Protein AF-A0A960CFY0-F1 (afdb_monomer)

Secondary structure (DSSP, 8-state):
-HHHHHHHHHHHHHHHHHHHHHHHHSSHHHHT---HHHHHHHHTT-TTE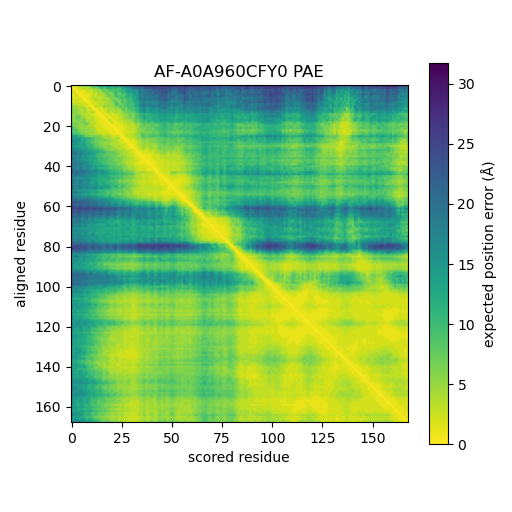ETTEE--SSPP------HHHHHHHHHHHHH-TTTSS-SSPPP-------SSPPSEEEEEEETTEEEEEETTEEEEES---SSBSSSSSSSSPBPSS--SS-GGGPPP-SEEE---SS--

Radius of gyration: 22.3 Å; Cα contacts (8 Å, |Δi|>4): 162; chains: 1; bounding box: 67×32×58 Å

Solvent-accessible surface area (backbone atoms only — not comparable to full-atom values): 10467 Å² total; per-residue (Å²): 110,69,70,59,52,51,51,51,52,52,51,51,50,50,52,53,52,51,53,50,50,53,52,35,54,44,63,21,73,71,56,72,53,77,53,74,70,58,47,42,74,74,33,72,86,38,95,44,43,55,98,92,43,79,54,67,95,63,80,76,84,75,80,84,70,53,76,64,56,51,49,49,50,56,48,40,76,70,68,45,69,71,81,80,44,74,97,59,84,68,88,78,66,72,70,91,80,64,97,63,60,47,69,70,45,79,40,80,52,51,93,68,16,32,47,35,22,44,85,63,37,32,39,36,28,37,83,72,86,65,70,40,42,40,50,18,88,73,50,68,55,61,66,88,61,79,66,51,65,58,77,93,70,55,72,88,64,77,42,76,48,72,89,70,89,70,68,96

Nearest PDB structures (foldseek):
  4qn9-assembly1_A  TM=8.025E-01  e=1.869E-05  Homo sapiens
  8pc4-assembly1_A  TM=5.320E-01  e=3.365E-05  Homo sapiens

Foldseek 3Di:
DVVVVVVVVVVVVVVVVVVVVCQQCVQLVVLVDDDLVVCCVVPVPPPQQPPSDGHDPDDPPDPPDDPVRVVVVVVCVVPVVPVPADPDADDADQDPDDLWFDQWDWDDQDDQWIFTGHNRATETEPDDQQQALHSGNNDHDGDRHHGSDDPVRDHDHPYYHYPDSGSD

Mean predicted alig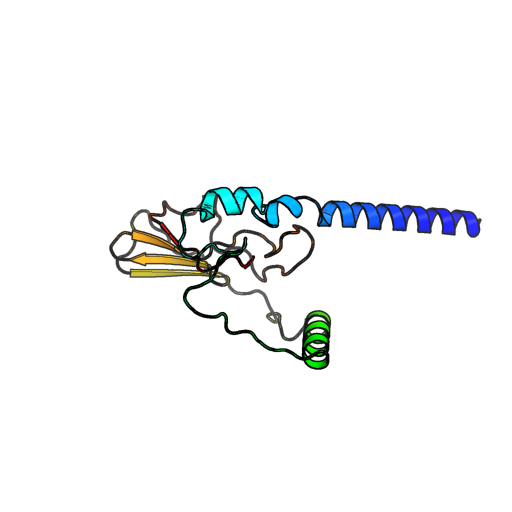ned error: 8.57 Å

Structure (mmCIF, N/CA/C/O backbone):
data_AF-A0A960CFY0-F1
#
_entry.id   AF-A0A960CFY0-F1
#
loop_
_atom_site.group_PDB
_atom_site.id
_atom_site.type_symbol
_atom_site.label_atom_id
_atom_site.label_alt_id
_atom_site.label_comp_id
_atom_site.label_asym_id
_atom_site.label_entity_id
_atom_site.label_seq_id
_atom_site.pdbx_PDB_ins_code
_atom_site.Cartn_x
_atom_site.Cartn_y
_atom_site.Cartn_z
_atom_site.occupancy
_atom_site.B_iso_or_equiv
_atom_site.auth_seq_id
_atom_site.auth_comp_id
_atom_site.auth_asym_id
_atom_site.auth_atom_id
_atom_site.pdbx_PDB_model_num
ATOM 1 N N . MET A 1 1 ? 42.029 -10.074 -32.784 1.00 67.88 1 MET A N 1
ATOM 2 C CA . MET A 1 1 ? 41.832 -9.870 -31.330 1.00 67.88 1 MET A CA 1
ATOM 3 C C . MET A 1 1 ? 40.679 -8.910 -31.032 1.00 67.88 1 MET A C 1
ATOM 5 O O . MET A 1 1 ? 39.739 -9.328 -30.371 1.00 67.88 1 MET A O 1
ATOM 9 N N . LEU A 1 2 ? 40.658 -7.694 -31.600 1.00 73.88 2 LEU A N 1
ATOM 10 C CA . LEU A 1 2 ? 39.598 -6.695 -31.357 1.00 73.88 2 LEU A CA 1
ATOM 11 C C . LEU A 1 2 ? 38.164 -7.178 -31.676 1.00 73.88 2 LEU A C 1
ATOM 13 O O . LEU A 1 2 ? 37.260 -6.997 -30.871 1.00 73.88 2 LEU A O 1
ATOM 17 N N . ARG A 1 3 ? 37.948 -7.862 -32.810 1.00 68.62 3 ARG A N 1
ATOM 18 C CA . ARG A 1 3 ? 36.618 -8.386 -33.196 1.00 68.62 3 ARG A CA 1
ATOM 19 C C . ARG A 1 3 ? 36.081 -9.462 -32.243 1.00 68.62 3 ARG A C 1
ATOM 21 O O . ARG A 1 3 ? 34.882 -9.507 -31.996 1.00 68.62 3 ARG A O 1
ATOM 28 N N . THR A 1 4 ? 36.951 -10.317 -31.710 1.00 70.94 4 THR A N 1
ATOM 29 C CA . THR A 1 4 ? 36.574 -11.362 -30.745 1.00 70.94 4 THR A CA 1
ATOM 30 C C . THR A 1 4 ? 36.220 -10.745 -29.396 1.00 70.94 4 THR A C 1
ATOM 32 O O . THR A 1 4 ? 35.203 -11.108 -28.816 1.00 70.94 4 THR A O 1
ATOM 35 N N . ALA A 1 5 ? 36.997 -9.755 -28.946 1.00 68.25 5 ALA A N 1
ATOM 36 C CA . ALA A 1 5 ? 36.709 -8.994 -27.733 1.00 68.25 5 ALA A CA 1
ATOM 37 C C . ALA A 1 5 ? 35.381 -8.221 -27.835 1.00 68.25 5 ALA A C 1
ATOM 39 O O . ALA A 1 5 ? 34.574 -8.287 -26.915 1.00 68.25 5 ALA A O 1
ATOM 40 N N . LEU A 1 6 ? 35.101 -7.574 -28.975 1.00 72.56 6 LEU A N 1
ATOM 41 C CA . LEU A 1 6 ? 33.817 -6.904 -29.223 1.00 72.56 6 LEU A CA 1
ATOM 42 C C . LEU A 1 6 ? 32.632 -7.878 -29.225 1.00 72.56 6 LEU A C 1
ATOM 44 O O . LEU A 1 6 ? 31.589 -7.565 -28.662 1.00 72.56 6 LEU A O 1
ATOM 48 N N . ARG A 1 7 ? 32.783 -9.067 -29.823 1.00 66.44 7 ARG A N 1
ATOM 49 C CA . ARG A 1 7 ? 31.734 -10.102 -29.816 1.00 66.44 7 ARG A CA 1
ATOM 50 C C . ARG A 1 7 ? 31.474 -10.656 -28.416 1.00 66.44 7 ARG A C 1
ATOM 52 O O . ARG A 1 7 ? 30.317 -10.836 -28.058 1.00 66.44 7 ARG A O 1
ATOM 59 N N . LEU A 1 8 ? 32.525 -10.886 -27.628 1.00 73.56 8 LEU A N 1
ATOM 60 C CA . LEU A 1 8 ? 32.405 -11.298 -26.226 1.00 73.56 8 LEU A CA 1
ATOM 61 C C . LEU A 1 8 ? 31.734 -10.208 -25.386 1.00 73.56 8 LEU A C 1
ATOM 63 O O . LEU A 1 8 ? 30.781 -10.502 -24.678 1.00 73.56 8 LEU A O 1
ATOM 67 N N . ALA A 1 9 ? 32.158 -8.949 -25.518 1.00 70.50 9 ALA A N 1
ATOM 68 C CA . ALA A 1 9 ? 31.546 -7.826 -24.809 1.00 70.50 9 ALA A CA 1
ATOM 69 C C . ALA A 1 9 ? 30.061 -7.650 -25.174 1.00 70.50 9 ALA A C 1
ATOM 71 O O . ALA A 1 9 ? 29.225 -7.500 -24.285 1.00 70.50 9 ALA A O 1
ATOM 72 N N . ALA A 1 10 ? 29.716 -7.738 -26.463 1.00 75.69 10 ALA A N 1
ATOM 73 C CA . ALA A 1 10 ? 28.331 -7.673 -26.928 1.00 75.69 10 ALA A CA 1
ATOM 74 C C . ALA A 1 10 ? 27.490 -8.866 -26.436 1.00 75.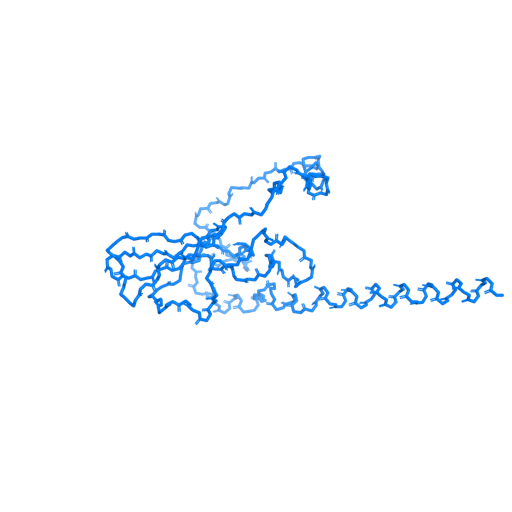69 10 ALA A C 1
ATOM 76 O O . ALA A 1 10 ? 26.349 -8.680 -26.011 1.00 75.69 10 ALA A O 1
ATOM 77 N N . GLY A 1 11 ? 28.055 -10.079 -26.443 1.00 72.19 11 GLY A N 1
ATOM 78 C CA . GLY A 1 11 ? 27.406 -11.284 -25.923 1.00 72.19 11 GLY A CA 1
ATOM 79 C C . GLY A 1 11 ? 27.129 -11.194 -24.421 1.00 72.19 11 GLY A C 1
ATOM 80 O O . GLY A 1 11 ? 26.000 -11.417 -23.990 1.00 72.19 11 GLY A O 1
ATOM 81 N N . THR A 1 12 ? 28.119 -10.777 -23.631 1.00 78.69 12 THR A N 1
ATOM 82 C CA . THR A 1 12 ? 27.971 -10.568 -22.183 1.00 78.69 12 THR A CA 1
ATOM 83 C C . THR A 1 12 ? 26.967 -9.459 -21.873 1.00 78.69 12 THR A C 1
ATOM 85 O O . THR A 1 12 ? 26.121 -9.635 -21.001 1.00 78.69 12 THR A O 1
ATOM 88 N N . GLY A 1 13 ? 27.007 -8.344 -22.611 1.00 77.88 13 GLY A N 1
ATOM 89 C CA . GLY A 1 13 ? 26.037 -7.257 -22.463 1.00 77.88 13 GLY A CA 1
ATOM 90 C C . GLY A 1 13 ? 24.604 -7.707 -22.754 1.00 77.88 13 GLY A C 1
ATOM 91 O O . GLY A 1 13 ? 23.692 -7.385 -21.997 1.00 77.88 13 GLY A O 1
ATOM 92 N N . SER A 1 14 ? 24.415 -8.524 -23.793 1.00 83.25 14 SER A N 1
ATOM 93 C CA . SER A 1 14 ? 23.102 -9.073 -24.157 1.00 83.25 14 SER A CA 1
ATOM 94 C C . SER A 1 14 ? 22.569 -10.039 -23.098 1.00 83.25 14 SER A C 1
ATOM 96 O O . SER A 1 14 ? 21.398 -9.964 -22.734 1.00 83.25 14 SER A O 1
ATOM 98 N N . LEU A 1 15 ? 23.423 -10.912 -22.553 1.00 85.69 15 LEU A N 1
ATOM 99 C CA . LEU A 1 15 ? 23.048 -11.830 -21.473 1.00 85.69 15 LEU A CA 1
ATOM 100 C C . LEU A 1 15 ? 22.718 -11.089 -20.174 1.00 85.69 15 LEU A C 1
ATOM 102 O O . LEU A 1 15 ? 21.739 -11.423 -19.511 1.00 85.69 15 LEU A O 1
ATOM 106 N N . ALA A 1 16 ? 23.497 -10.063 -19.825 1.00 84.25 16 ALA A N 1
ATOM 107 C CA . ALA A 1 16 ? 23.234 -9.235 -18.653 1.00 84.25 16 ALA A CA 1
ATOM 108 C C . ALA A 1 16 ? 21.907 -8.471 -18.789 1.00 84.25 16 ALA A C 1
ATOM 110 O O . ALA A 1 16 ? 21.097 -8.480 -17.862 1.00 84.25 16 ALA A O 1
ATOM 111 N N . ALA A 1 17 ? 21.653 -7.871 -19.956 1.00 84.81 17 ALA A N 1
ATOM 112 C CA . ALA A 1 17 ? 20.395 -7.191 -20.248 1.00 84.81 17 ALA A CA 1
ATOM 113 C C . ALA A 1 17 ? 19.207 -8.165 -20.223 1.00 84.81 17 ALA A C 1
ATOM 115 O O . ALA A 1 17 ? 18.210 -7.894 -19.558 1.00 84.81 17 ALA A O 1
ATOM 116 N N . GLY A 1 18 ? 19.331 -9.328 -20.870 1.00 87.69 18 GLY A N 1
ATOM 117 C CA . GLY A 1 18 ? 18.297 -10.366 -20.864 1.00 87.69 18 GLY A CA 1
ATOM 118 C C . GLY A 1 18 ? 17.993 -10.884 -19.457 1.00 87.69 18 GLY A C 1
ATOM 119 O O . GLY A 1 18 ? 16.831 -10.970 -19.068 1.00 87.69 18 GLY A O 1
ATOM 120 N N . GLY A 1 19 ? 19.025 -11.148 -18.652 1.00 88.44 19 GLY A N 1
ATOM 121 C CA . GLY A 1 19 ? 18.866 -11.554 -17.256 1.00 88.44 19 GLY A CA 1
ATOM 122 C C . GLY A 1 19 ? 18.203 -10.480 -16.390 1.00 88.44 19 GLY A C 1
ATOM 123 O O . GLY A 1 19 ? 17.382 -10.801 -15.532 1.00 88.44 19 GLY A O 1
ATOM 124 N N . TRP A 1 20 ? 18.514 -9.202 -16.625 1.00 89.38 20 TRP A N 1
ATOM 125 C CA . TRP A 1 20 ? 17.859 -8.092 -15.933 1.00 89.38 20 TRP A CA 1
ATOM 126 C C . TRP A 1 20 ? 16.379 -7.970 -16.311 1.00 89.38 20 TRP A C 1
ATOM 128 O O . TRP A 1 20 ? 15.543 -7.849 -15.419 1.00 89.38 20 TRP A O 1
ATOM 138 N N . VAL A 1 21 ? 16.042 -8.080 -17.601 1.00 87.25 21 VAL A N 1
ATOM 139 C CA . VAL A 1 21 ? 14.647 -8.065 -18.077 1.00 87.25 21 VAL A CA 1
ATOM 140 C C . VAL A 1 21 ? 13.854 -9.221 -17.475 1.00 87.25 21 VAL A C 1
ATOM 142 O O . VAL A 1 21 ? 12.764 -9.002 -16.955 1.00 87.25 21 VAL A O 1
ATOM 145 N N . LEU A 1 22 ? 14.411 -10.435 -17.471 1.00 87.81 22 LEU A N 1
ATOM 146 C CA . LEU A 1 22 ? 13.756 -11.593 -16.857 1.00 87.81 22 LEU A CA 1
ATOM 147 C C . LEU A 1 22 ? 13.486 -11.368 -15.367 1.00 87.81 22 LEU A C 1
ATOM 149 O O . LEU A 1 22 ? 12.392 -11.662 -14.901 1.00 87.81 22 LEU A O 1
ATOM 153 N N . ARG A 1 23 ? 14.437 -10.789 -14.624 1.00 84.81 23 ARG A N 1
ATOM 154 C CA . ARG A 1 23 ? 14.213 -10.420 -13.216 1.00 84.81 23 ARG A CA 1
ATOM 155 C C . ARG A 1 23 ? 13.156 -9.333 -13.050 1.00 84.81 23 ARG A C 1
ATOM 157 O O . ARG A 1 23 ? 12.409 -9.382 -12.081 1.00 84.81 23 ARG A O 1
ATOM 164 N N . ALA A 1 24 ? 13.099 -8.367 -13.963 1.00 85.62 24 ALA A N 1
ATOM 165 C CA . ALA A 1 24 ? 12.114 -7.295 -13.913 1.00 85.62 24 ALA A CA 1
ATOM 166 C C . ALA A 1 24 ? 10.692 -7.783 -14.182 1.00 85.62 24 ALA A C 1
ATOM 168 O O . ALA A 1 24 ? 9.757 -7.259 -13.580 1.00 85.62 24 ALA A O 1
ATOM 169 N N . LEU A 1 25 ? 10.546 -8.784 -15.047 1.00 87.50 25 LEU A N 1
ATOM 170 C CA . LEU A 1 25 ? 9.266 -9.405 -15.376 1.00 87.50 25 LEU A CA 1
ATOM 171 C C . LEU A 1 25 ? 8.893 -10.555 -14.433 1.00 87.50 25 LEU A C 1
ATOM 173 O O . LEU A 1 25 ? 7.755 -11.015 -14.469 1.00 87.50 25 LEU A O 1
ATOM 177 N N . ASN A 1 26 ? 9.822 -11.016 -13.592 1.00 85.00 26 ASN A N 1
ATOM 178 C CA . ASN A 1 26 ? 9.540 -12.042 -12.598 1.00 85.00 26 ASN A CA 1
ATOM 179 C C . ASN A 1 26 ? 8.458 -11.544 -11.629 1.00 85.00 26 ASN A C 1
ATOM 181 O O . ASN A 1 26 ? 8.575 -10.446 -11.087 1.00 85.00 26 ASN A O 1
ATOM 185 N N . ASP A 1 27 ? 7.412 -12.348 -11.439 1.00 82.00 27 ASP A N 1
ATOM 186 C CA . ASP A 1 27 ? 6.213 -12.075 -10.625 1.00 82.00 27 ASP A CA 1
ATOM 187 C C . ASP A 1 27 ? 5.299 -10.940 -11.116 1.00 82.00 27 ASP A C 1
ATOM 189 O O . ASP A 1 27 ? 4.140 -10.884 -10.709 1.00 82.00 27 ASP A O 1
ATOM 193 N N . ALA A 1 28 ? 5.752 -10.091 -12.045 1.00 83.44 28 ALA A N 1
ATOM 194 C CA . ALA A 1 28 ? 4.956 -8.975 -12.552 1.00 83.44 28 ALA A CA 1
ATOM 195 C C . ALA A 1 28 ? 3.569 -9.391 -13.081 1.00 83.44 28 ALA A C 1
ATOM 197 O O . ALA A 1 28 ? 2.602 -8.726 -12.722 1.00 83.44 28 ALA A O 1
ATOM 198 N N . PRO A 1 29 ? 3.406 -10.498 -13.838 1.00 83.38 29 PRO A N 1
ATOM 199 C CA . PRO A 1 29 ? 2.082 -10.942 -14.274 1.00 83.38 29 PRO A CA 1
ATOM 200 C C . PRO A 1 29 ? 1.113 -11.254 -13.129 1.00 83.38 29 PRO A C 1
ATOM 202 O O . PRO A 1 29 ? -0.075 -10.995 -13.268 1.00 83.38 29 PRO A O 1
ATOM 205 N N . ALA A 1 30 ? 1.605 -11.791 -12.008 1.00 83.56 30 ALA A N 1
ATOM 206 C CA . ALA A 1 30 ? 0.773 -12.073 -10.839 1.00 83.56 30 ALA A CA 1
ATOM 207 C C . ALA A 1 30 ? 0.412 -10.786 -10.080 1.00 83.56 30 ALA A C 1
ATOM 209 O O . ALA A 1 30 ? -0.683 -10.678 -9.536 1.00 83.56 30 ALA A O 1
ATOM 210 N N . SER A 1 31 ? 1.309 -9.797 -10.087 1.00 86.44 31 SER A N 1
ATOM 211 C CA . SER A 1 31 ? 1.096 -8.493 -9.453 1.00 86.44 31 SER A CA 1
ATOM 212 C C . SER A 1 31 ? 0.139 -7.578 -10.224 1.00 86.44 31 SER A C 1
ATOM 214 O O . SER A 1 31 ? -0.401 -6.657 -9.628 1.00 86.44 31 SER A O 1
ATOM 216 N N . LEU A 1 32 ? -0.092 -7.821 -11.522 1.00 86.19 32 LEU A N 1
ATOM 217 C CA . LEU A 1 32 ? -1.016 -7.033 -12.358 1.00 86.19 32 LEU A CA 1
ATOM 218 C C . LEU A 1 32 ? -2.500 -7.232 -12.001 1.00 86.19 32 LEU A C 1
ATOM 220 O O . LEU A 1 32 ? -3.351 -6.530 -12.541 1.00 86.19 32 LEU A O 1
ATOM 224 N N . GLY A 1 33 ? -2.807 -8.169 -11.102 1.00 84.81 33 GLY A N 1
ATOM 225 C CA . GLY A 1 33 ? -4.156 -8.407 -10.610 1.00 84.81 33 GLY A CA 1
ATOM 226 C C . GLY A 1 33 ? -4.941 -9.438 -11.420 1.00 84.81 33 GLY A C 1
ATOM 227 O O . GLY A 1 33 ? -4.398 -10.263 -12.158 1.00 84.81 33 GLY A O 1
ATOM 228 N N . ALA A 1 34 ? -6.257 -9.435 -11.217 1.00 85.50 34 ALA A N 1
ATOM 229 C CA . ALA A 1 34 ? -7.155 -10.438 -11.771 1.00 85.50 34 ALA A CA 1
ATOM 230 C C . ALA A 1 34 ? -7.374 -10.251 -13.281 1.00 85.50 34 ALA A C 1
ATOM 232 O O . ALA A 1 34 ? -7.617 -9.152 -13.771 1.00 85.50 34 ALA A O 1
ATOM 233 N N . GLY A 1 35 ? -7.359 -11.356 -14.031 1.00 87.56 35 GLY A N 1
ATOM 234 C CA . GLY A 1 35 ? -7.751 -11.338 -15.440 1.00 87.56 35 GLY A CA 1
ATOM 235 C C . GLY A 1 35 ? -9.262 -11.106 -15.628 1.00 87.56 35 GLY A C 1
ATOM 236 O O . GLY A 1 35 ? -10.041 -11.347 -14.700 1.00 87.56 35 GLY A O 1
ATOM 237 N N . PRO A 1 36 ? -9.719 -10.743 -16.844 1.00 85.50 36 PRO A N 1
ATOM 238 C CA . PRO A 1 36 ? -11.125 -10.421 -17.112 1.00 85.50 36 PRO A CA 1
ATOM 239 C C . PRO A 1 36 ? -12.125 -11.508 -16.697 1.00 85.50 36 PRO A C 1
ATOM 241 O O . PRO A 1 36 ? -13.225 -11.194 -16.257 1.00 85.50 36 PRO A O 1
ATOM 244 N N . GLY A 1 37 ? -11.753 -12.788 -16.811 1.00 88.00 37 GLY A N 1
ATOM 245 C CA . GLY A 1 37 ? -12.607 -13.900 -16.382 1.00 88.00 37 GLY A CA 1
ATOM 246 C C . GLY A 1 37 ? -12.791 -13.973 -14.864 1.00 88.00 37 GLY A C 1
ATOM 247 O O . GLY A 1 37 ? -13.893 -14.235 -14.399 1.00 88.00 37 GLY A O 1
ATOM 248 N N . ALA A 1 38 ? -11.739 -13.695 -14.090 1.00 88.44 38 ALA A N 1
ATOM 249 C CA . ALA A 1 38 ? -11.811 -13.683 -12.630 1.00 88.44 38 ALA A CA 1
ATOM 250 C C . ALA A 1 38 ? -12.581 -12.457 -12.114 1.00 88.44 38 ALA A C 1
ATOM 252 O O . ALA A 1 38 ? -13.411 -12.595 -11.218 1.00 88.44 38 ALA A O 1
ATOM 253 N N . ILE A 1 39 ? -12.367 -11.288 -12.732 1.00 88.62 39 ILE A N 1
ATOM 254 C CA . ILE A 1 39 ? -13.143 -10.069 -12.451 1.00 88.62 39 ILE A CA 1
ATOM 255 C C . ILE A 1 39 ? -14.629 -10.326 -12.699 1.00 88.62 39 ILE A C 1
ATOM 257 O O . ILE A 1 39 ? -15.455 -10.023 -11.845 1.00 88.62 39 ILE A O 1
ATOM 261 N N . ARG A 1 40 ? -14.963 -10.934 -13.842 1.00 88.56 40 ARG A N 1
ATOM 262 C CA . ARG A 1 40 ? -16.339 -11.258 -14.223 1.00 88.56 40 ARG A CA 1
ATOM 263 C C . ARG A 1 40 ? -17.045 -12.105 -13.163 1.00 88.56 40 ARG A C 1
ATOM 265 O O . ARG A 1 40 ? -18.109 -11.722 -12.699 1.00 88.56 40 ARG A O 1
ATOM 272 N N . THR A 1 41 ? -16.418 -13.186 -12.699 1.00 89.88 41 THR A N 1
ATOM 273 C CA . THR A 1 41 ? -16.985 -14.042 -11.641 1.00 89.88 41 THR A CA 1
ATOM 274 C C . THR A 1 41 ? -17.317 -13.268 -10.361 1.00 89.88 41 THR A C 1
ATOM 276 O O . THR A 1 41 ? -18.322 -13.561 -9.718 1.00 89.88 41 THR A O 1
ATOM 279 N N . ALA A 1 42 ? -16.494 -12.285 -9.984 1.00 89.19 42 ALA A N 1
ATOM 280 C CA . ALA A 1 42 ? -16.737 -11.455 -8.805 1.00 89.19 42 ALA A CA 1
ATOM 281 C C . ALA A 1 42 ? -17.767 -10.335 -9.055 1.00 89.19 42 ALA A C 1
ATOM 283 O O . ALA A 1 42 ? -18.471 -9.929 -8.132 1.00 89.19 42 ALA A O 1
ATOM 284 N N . ALA A 1 43 ? -17.851 -9.827 -10.286 1.00 91.25 43 ALA A N 1
ATOM 285 C CA . ALA A 1 43 ? -18.596 -8.619 -10.620 1.00 91.25 43 ALA A CA 1
ATOM 286 C C . ALA A 1 43 ? -19.962 -8.873 -11.286 1.00 91.25 43 ALA A C 1
ATOM 288 O O . ALA A 1 43 ? -20.797 -7.975 -11.264 1.00 91.25 43 ALA A O 1
ATOM 289 N N . ASP A 1 44 ? -20.228 -10.071 -11.819 1.00 86.94 44 ASP A N 1
ATOM 290 C CA . ASP A 1 44 ? -21.427 -10.404 -12.617 1.00 86.94 44 ASP A CA 1
ATOM 291 C C . ASP A 1 44 ? -22.771 -10.163 -11.905 1.00 86.94 44 ASP A C 1
ATOM 293 O O . ASP A 1 44 ? -23.793 -9.980 -12.561 1.00 86.94 44 ASP A O 1
ATOM 297 N N . GLY A 1 45 ? -22.791 -10.137 -10.569 1.00 89.12 45 GLY A N 1
ATOM 298 C CA . GLY A 1 45 ? -23.988 -9.823 -9.778 1.00 89.12 45 GLY A CA 1
ATOM 299 C C . GLY A 1 45 ? -24.159 -8.341 -9.430 1.00 89.12 45 GLY A C 1
ATOM 300 O O . GLY A 1 45 ? -25.158 -7.968 -8.816 1.00 89.12 45 GLY A O 1
ATOM 301 N N . SER A 1 46 ? -23.187 -7.495 -9.769 1.00 93.50 46 SER A N 1
ATOM 302 C CA . SER A 1 46 ? -23.203 -6.083 -9.403 1.00 93.50 46 SER A CA 1
ATOM 303 C C . SER A 1 46 ? -24.008 -5.259 -10.410 1.00 93.50 46 SER A C 1
ATOM 305 O O . SER A 1 46 ? -23.725 -5.329 -11.607 1.00 93.50 46 SER A O 1
ATOM 307 N N . PRO A 1 47 ? -24.924 -4.376 -9.966 1.00 93.94 47 PRO A N 1
ATOM 308 C CA . PRO A 1 47 ? -25.591 -3.427 -10.864 1.00 93.94 47 PRO A CA 1
ATOM 309 C C . PRO A 1 47 ? -24.608 -2.438 -11.519 1.00 93.94 47 PRO A C 1
ATOM 311 O O . PRO A 1 47 ? -24.945 -1.795 -12.512 1.00 93.94 47 PRO A O 1
ATOM 314 N N . ASN A 1 48 ? -23.393 -2.328 -10.972 1.00 92.88 48 ASN A N 1
ATOM 315 C CA . ASN A 1 48 ? -22.332 -1.461 -11.470 1.00 92.88 48 ASN A CA 1
ATOM 316 C C . ASN A 1 48 ? -21.409 -2.157 -12.483 1.00 92.88 48 ASN A C 1
ATOM 318 O O . ASN A 1 48 ? -20.558 -1.492 -13.069 1.00 92.88 48 ASN A O 1
ATOM 322 N N . TYR A 1 49 ? -21.551 -3.462 -12.727 1.00 93.06 49 TYR A N 1
ATOM 323 C CA . TYR A 1 49 ? -20.769 -4.163 -13.747 1.00 93.06 49 TYR A CA 1
ATOM 324 C C . TYR A 1 49 ? -21.596 -4.336 -15.022 1.00 93.06 49 TYR A C 1
ATOM 326 O O . 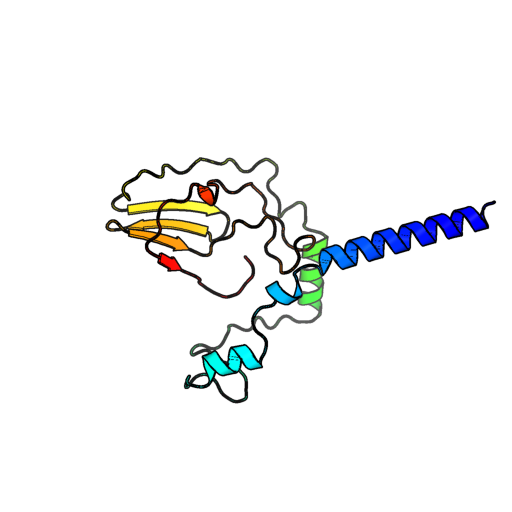TYR A 1 49 ? -22.565 -5.091 -15.061 1.00 93.06 49 TYR A O 1
ATOM 334 N N . ARG A 1 50 ? -21.227 -3.610 -16.081 1.00 90.75 50 ARG A N 1
ATOM 335 C CA . ARG A 1 50 ? -21.932 -3.623 -17.373 1.00 90.75 50 ARG A CA 1
ATOM 336 C C . ARG A 1 50 ? -20.945 -3.433 -18.516 1.00 90.75 50 ARG A C 1
ATOM 338 O O . ARG A 1 50 ? -19.919 -2.774 -18.359 1.00 90.75 50 ARG A O 1
ATOM 345 N N . ASP A 1 51 ? -21.243 -4.049 -19.655 1.00 88.44 51 ASP A N 1
ATOM 346 C CA . ASP A 1 51 ? -20.398 -4.011 -20.858 1.00 88.44 51 ASP A CA 1
ATOM 347 C C . ASP A 1 51 ? -18.946 -4.482 -20.617 1.00 88.44 51 ASP A C 1
ATOM 349 O O . ASP A 1 51 ? -18.011 -4.069 -21.298 1.00 88.44 51 ASP A O 1
ATOM 353 N N . GLY A 1 52 ? -18.747 -5.370 -19.633 1.00 86.44 52 GLY A N 1
ATOM 354 C CA . GLY A 1 52 ? -17.444 -5.946 -19.289 1.00 86.44 52 GLY A CA 1
ATOM 355 C C . GLY A 1 52 ? -16.543 -5.068 -18.412 1.00 86.44 52 GLY A C 1
ATOM 356 O O . GLY A 1 52 ? -15.411 -5.472 -18.141 1.00 86.44 52 GLY A O 1
ATOM 357 N N . VAL A 1 53 ? -17.023 -3.911 -17.945 1.00 87.06 53 VAL A N 1
ATOM 358 C CA . VAL A 1 53 ? -16.267 -2.961 -17.112 1.00 87.06 53 VAL A CA 1
ATOM 359 C C . VAL A 1 53 ? -17.085 -2.580 -15.874 1.00 87.06 53 VAL A C 1
ATOM 361 O O . VAL A 1 53 ? -18.316 -2.569 -15.903 1.00 87.06 53 VAL A O 1
ATOM 364 N N . PHE A 1 54 ? -16.406 -2.282 -14.766 1.00 87.69 54 PHE A N 1
ATOM 365 C CA . PHE A 1 54 ? -17.046 -1.757 -13.562 1.00 87.69 54 PHE A CA 1
ATOM 366 C C . PHE A 1 54 ? -17.220 -0.237 -13.665 1.00 87.69 54 PHE A C 1
ATOM 368 O O . PHE A 1 54 ? -16.281 0.485 -13.996 1.00 87.69 54 PHE A O 1
ATOM 375 N N . HIS A 1 55 ? -18.424 0.252 -13.385 1.00 88.94 55 HIS A N 1
ATOM 376 C CA . HIS A 1 55 ? -18.782 1.667 -13.417 1.00 88.94 55 HIS A CA 1
ATOM 377 C C . HIS A 1 55 ? -18.888 2.178 -11.985 1.00 88.94 55 HIS A C 1
ATOM 379 O O . HIS A 1 55 ? -19.793 1.791 -11.248 1.00 88.94 55 HIS A O 1
ATOM 385 N N . ASN A 1 56 ? -17.967 3.055 -11.592 1.00 87.31 56 ASN A N 1
ATOM 386 C CA . ASN A 1 56 ? -18.020 3.703 -10.284 1.00 87.31 56 ASN A CA 1
ATOM 387 C C . ASN A 1 56 ? -19.272 4.586 -10.163 1.00 87.31 56 ASN A C 1
ATOM 389 O O . ASN A 1 56 ? -19.757 5.134 -11.155 1.00 87.31 56 ASN A O 1
ATOM 393 N N . LEU A 1 57 ? -19.788 4.723 -8.937 1.00 88.56 57 LEU A N 1
ATOM 394 C CA . LEU A 1 57 ? -20.941 5.586 -8.645 1.00 88.56 57 LEU A CA 1
ATOM 395 C C . LEU A 1 57 ? -20.616 7.058 -8.911 1.00 88.56 57 LEU A C 1
ATOM 397 O O . LEU A 1 57 ? -21.446 7.798 -9.436 1.00 88.56 57 LEU A O 1
ATOM 401 N N . GLU A 1 58 ? -19.394 7.455 -8.568 1.00 85.19 58 GLU A N 1
ATOM 402 C CA . GLU A 1 58 ? -18.861 8.774 -8.859 1.00 85.19 58 GLU A CA 1
ATOM 403 C C . GLU A 1 58 ? -17.948 8.708 -10.089 1.00 85.19 58 GLU A C 1
ATOM 405 O O . GLU A 1 58 ? -17.136 7.782 -10.215 1.00 85.19 58 GLU A O 1
ATOM 410 N N . PRO A 1 59 ? -18.065 9.671 -11.019 1.00 80.50 59 PRO A N 1
ATOM 411 C CA . PRO A 1 59 ? -17.163 9.742 -12.153 1.00 80.50 59 PRO A CA 1
ATOM 412 C C . PRO A 1 59 ? -15.745 10.012 -11.653 1.00 80.50 59 PRO A C 1
ATOM 414 O O . PRO A 1 59 ? -15.521 10.901 -10.832 1.00 80.50 59 PRO A O 1
ATOM 417 N N . ALA A 1 60 ? -14.773 9.274 -12.186 1.00 74.25 60 ALA A N 1
ATOM 418 C CA . ALA A 1 60 ? -13.376 9.564 -11.908 1.00 74.25 60 ALA A CA 1
ATOM 419 C C . ALA A 1 60 ? -13.044 10.995 -12.357 1.00 74.25 60 ALA A C 1
ATOM 421 O O . ALA A 1 60 ? -13.396 11.410 -13.468 1.00 74.25 60 ALA A O 1
ATOM 422 N N . SER A 1 61 ? -12.322 11.729 -11.511 1.00 72.25 61 SER A N 1
ATOM 423 C CA . SER A 1 61 ? -11.707 13.004 -11.875 1.00 72.25 61 SER A CA 1
ATOM 424 C C . SER A 1 61 ? -10.623 12.745 -12.916 1.00 72.25 61 SER A C 1
ATOM 426 O O . SER A 1 61 ? -9.458 12.536 -12.589 1.00 72.25 61 SER A O 1
ATOM 428 N N . ALA A 1 62 ? -11.009 12.698 -14.189 1.00 67.88 62 ALA A N 1
ATOM 429 C CA . ALA A 1 62 ? -10.061 12.516 -15.273 1.00 67.88 62 ALA A CA 1
ATOM 430 C C . ALA A 1 62 ? -9.177 13.765 -15.372 1.00 67.88 62 ALA A C 1
ATOM 432 O O . ALA A 1 62 ? -9.616 14.809 -15.862 1.00 67.88 62 ALA A O 1
ATOM 433 N N . LEU A 1 63 ? -7.922 13.652 -14.933 1.00 70.88 63 LEU A N 1
ATOM 434 C CA . LEU A 1 63 ? -6.884 14.598 -15.321 1.00 70.88 63 LEU A CA 1
ATOM 435 C C . LEU A 1 63 ? -6.702 14.472 -16.839 1.00 70.88 63 LEU A C 1
ATOM 437 O O . LEU A 1 63 ? -6.156 13.491 -17.341 1.00 70.88 63 LEU A O 1
ATOM 441 N N . LYS A 1 64 ? -7.221 15.446 -17.589 1.00 74.06 64 LYS A N 1
ATOM 442 C CA . LYS A 1 64 ? -6.987 15.548 -19.030 1.00 74.06 64 LYS A CA 1
ATOM 443 C C . LYS A 1 64 ? -5.663 16.267 -19.241 1.00 74.06 64 LYS A C 1
ATOM 445 O O . LYS A 1 64 ? -5.653 17.485 -19.353 1.00 74.06 64 LYS A O 1
ATOM 450 N N . LEU A 1 65 ? -4.581 15.499 -19.249 1.00 79.00 65 LEU A N 1
ATOM 451 C CA . LEU A 1 65 ? -3.250 16.003 -19.567 1.00 79.00 65 LEU A CA 1
ATOM 452 C C . LEU A 1 65 ? -3.037 15.984 -21.081 1.00 79.00 65 LEU A C 1
ATOM 454 O O . LEU A 1 65 ? -3.332 14.976 -21.735 1.00 79.00 65 LEU A O 1
ATOM 458 N N . ASP A 1 66 ? -2.513 17.070 -21.639 1.00 87.94 66 ASP A N 1
ATOM 459 C CA . ASP A 1 66 ? -2.105 17.108 -23.041 1.00 87.94 66 ASP A CA 1
ATOM 460 C C . ASP A 1 66 ? -0.757 16.391 -23.278 1.00 87.94 66 ASP A C 1
ATOM 462 O O . ASP A 1 66 ? -0.121 15.848 -22.368 1.00 87.94 66 ASP A O 1
ATOM 466 N N . ALA A 1 67 ? -0.335 16.292 -24.541 1.00 87.44 67 ALA A N 1
ATOM 467 C CA . ALA A 1 67 ? 0.888 15.573 -24.896 1.00 87.44 67 ALA A CA 1
ATOM 468 C C . ALA A 1 67 ? 2.163 16.244 -24.350 1.00 87.44 67 ALA A C 1
ATOM 470 O O . ALA A 1 67 ? 3.124 15.544 -24.022 1.00 87.44 67 ALA A O 1
ATOM 471 N N . GLU A 1 68 ? 2.181 17.574 -24.240 1.00 86.88 68 GLU A N 1
ATOM 472 C CA . GLU A 1 68 ? 3.328 18.308 -23.704 1.00 86.88 68 GLU A CA 1
ATOM 473 C C . GLU A 1 68 ? 3.389 18.180 -22.183 1.00 86.88 68 GLU A C 1
ATOM 475 O O . GLU A 1 68 ? 4.460 17.909 -21.645 1.00 86.88 68 GLU A O 1
ATOM 480 N N . GLU A 1 69 ? 2.253 18.262 -21.491 1.00 84.44 69 GLU A N 1
ATOM 481 C CA . GLU A 1 69 ? 2.153 18.037 -20.047 1.00 84.44 69 GLU A CA 1
ATOM 482 C C . GLU A 1 69 ? 2.602 16.619 -19.669 1.00 84.44 69 GLU A C 1
ATOM 484 O O . GLU A 1 69 ? 3.429 16.448 -18.771 1.00 84.44 69 GLU A O 1
ATOM 489 N N . ASN A 1 70 ? 2.156 15.598 -20.410 1.00 84.81 70 ASN A N 1
ATOM 490 C CA . ASN A 1 70 ? 2.628 14.222 -20.224 1.00 84.81 70 ASN A CA 1
ATOM 491 C C . ASN A 1 70 ? 4.144 14.095 -20.440 1.00 84.81 70 ASN A C 1
ATOM 493 O O . ASN A 1 70 ? 4.827 13.378 -19.705 1.00 84.81 70 ASN A O 1
ATOM 497 N N . ARG A 1 71 ? 4.693 14.799 -21.439 1.00 85.81 71 ARG A N 1
ATOM 498 C CA . ARG A 1 71 ? 6.133 14.795 -21.722 1.00 85.81 71 ARG A CA 1
ATOM 499 C C . ARG A 1 71 ? 6.931 15.489 -20.622 1.00 85.81 71 ARG A C 1
ATOM 501 O O . ARG A 1 71 ? 8.004 15.004 -20.272 1.00 85.81 71 ARG A O 1
ATOM 508 N N . LEU A 1 72 ? 6.412 16.585 -20.073 1.00 84.19 72 LEU A N 1
ATOM 509 C CA . LEU A 1 72 ? 7.015 17.304 -18.954 1.00 84.19 72 LEU A CA 1
ATOM 510 C C . LEU A 1 72 ? 7.006 16.462 -17.680 1.00 84.19 72 LEU A C 1
ATOM 512 O O . LEU A 1 72 ? 8.043 16.374 -17.033 1.00 84.19 72 LEU A O 1
ATOM 516 N N . ILE A 1 73 ? 5.901 15.782 -17.363 1.00 80.81 73 ILE A N 1
ATOM 517 C CA . ILE A 1 73 ? 5.833 14.847 -16.228 1.00 80.81 73 ILE A CA 1
ATOM 518 C C . ILE A 1 73 ? 6.848 13.718 -16.411 1.00 80.81 73 ILE A C 1
ATOM 520 O O . ILE A 1 73 ? 7.618 13.428 -15.499 1.00 80.81 73 ILE A O 1
ATOM 524 N N . LEU A 1 74 ? 6.907 13.109 -17.599 1.00 81.69 74 LEU A N 1
ATOM 525 C CA . LEU A 1 74 ? 7.874 12.049 -17.881 1.00 81.69 74 LEU A CA 1
ATOM 526 C C . LEU A 1 74 ? 9.320 12.546 -17.748 1.00 81.69 74 LEU A C 1
ATOM 528 O O . LEU A 1 74 ? 10.164 11.843 -17.190 1.00 81.69 74 LEU A O 1
ATOM 532 N N . PHE A 1 75 ? 9.612 13.746 -18.256 1.00 80.88 75 PHE A N 1
ATOM 533 C CA . PHE A 1 75 ? 10.926 14.362 -18.119 1.00 80.88 75 PHE A CA 1
ATOM 534 C C . PHE A 1 75 ? 11.251 14.622 -16.649 1.00 80.88 75 PHE A C 1
ATOM 536 O O . PHE A 1 75 ? 12.322 14.219 -16.204 1.00 80.88 75 PHE A O 1
ATOM 543 N N . ASP A 1 76 ? 10.312 15.186 -15.888 1.00 76.38 76 ASP A N 1
ATOM 544 C CA . ASP A 1 76 ? 10.470 15.457 -14.463 1.00 76.38 76 ASP A CA 1
ATOM 545 C C . ASP A 1 76 ? 10.741 14.170 -13.677 1.00 76.38 76 ASP A C 1
ATOM 547 O O . ASP A 1 76 ? 11.751 14.083 -12.989 1.00 76.38 76 ASP A O 1
ATOM 551 N N . MET A 1 77 ? 9.975 13.096 -13.896 1.00 72.25 77 MET A N 1
ATOM 552 C CA . MET A 1 77 ? 10.221 11.787 -13.267 1.00 72.25 77 MET A CA 1
ATOM 553 C C . MET A 1 77 ? 11.647 11.250 -13.503 1.00 72.25 77 MET A C 1
ATOM 555 O O . MET A 1 77 ? 12.186 10.489 -12.688 1.00 72.25 77 MET A O 1
ATOM 559 N N . ILE A 1 78 ? 12.275 11.630 -14.619 1.00 75.00 78 ILE A N 1
ATOM 560 C CA . ILE A 1 78 ? 13.651 11.256 -14.958 1.00 75.00 78 ILE A CA 1
ATOM 561 C C . ILE A 1 78 ? 14.659 12.267 -14.379 1.00 75.00 78 ILE A C 1
ATOM 563 O O . ILE A 1 78 ? 15.704 11.841 -13.872 1.00 75.00 78 ILE A O 1
ATOM 567 N N . SER A 1 79 ? 14.363 13.572 -14.421 1.00 70.44 79 SER A N 1
ATOM 568 C CA . SER A 1 79 ? 15.294 14.664 -14.101 1.00 70.44 79 SER A CA 1
ATOM 569 C C . SER A 1 79 ? 15.233 15.188 -12.660 1.00 70.44 79 SER A C 1
ATOM 571 O O . SER A 1 79 ? 16.265 15.611 -12.142 1.00 70.44 79 SER A O 1
ATOM 573 N N . SER A 1 80 ? 14.086 15.148 -11.974 1.00 60.34 80 SER A N 1
ATOM 574 C CA . SER A 1 80 ? 13.849 15.812 -10.673 1.00 60.34 80 SER A CA 1
ATOM 575 C C . SER A 1 80 ? 14.273 15.010 -9.439 1.00 60.34 80 SER A C 1
ATOM 577 O O . SER A 1 80 ? 13.931 15.337 -8.301 1.00 60.34 80 SER A O 1
ATOM 579 N N . ARG A 1 81 ? 15.129 14.000 -9.630 1.00 59.34 81 ARG A N 1
ATOM 580 C CA . ARG A 1 81 ? 15.575 13.060 -8.585 1.00 59.34 81 ARG A CA 1
ATOM 581 C C . ARG A 1 81 ? 16.221 13.691 -7.344 1.00 59.34 81 ARG A C 1
ATOM 583 O O . ARG A 1 81 ? 16.382 12.970 -6.357 1.00 59.34 81 ARG A O 1
ATOM 590 N N . SER A 1 82 ? 16.652 14.954 -7.407 1.00 55.78 82 SER A N 1
ATOM 591 C CA . SER A 1 82 ? 17.304 15.667 -6.301 1.00 55.78 82 SER A CA 1
ATOM 592 C C . SER A 1 82 ? 16.332 16.429 -5.397 1.00 55.78 82 SER A C 1
ATOM 594 O O . SER A 1 82 ? 16.581 16.485 -4.199 1.00 55.78 82 S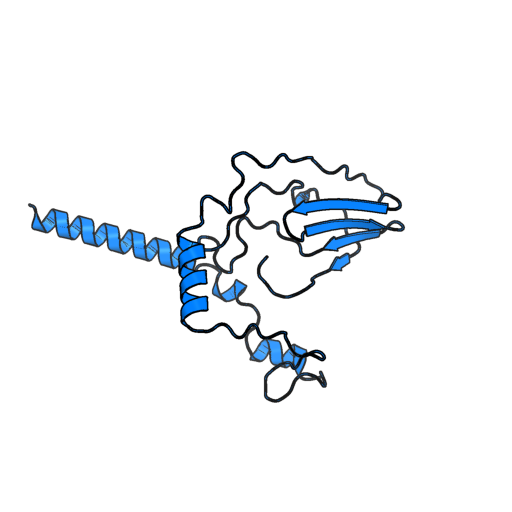ER A O 1
ATOM 596 N N . ALA A 1 83 ? 15.232 16.978 -5.927 1.00 65.75 83 ALA A N 1
ATOM 597 C CA . ALA A 1 83 ? 14.239 17.703 -5.125 1.00 65.75 83 ALA A CA 1
ATOM 598 C C . ALA A 1 83 ? 13.218 16.760 -4.464 1.00 65.75 83 ALA A C 1
ATOM 600 O O . ALA A 1 83 ? 12.646 17.086 -3.429 1.00 65.75 83 ALA A O 1
ATOM 601 N N . SER A 1 84 ? 13.019 15.569 -5.036 1.00 73.56 84 SER A N 1
ATOM 602 C CA . SER A 1 84 ? 12.052 14.570 -4.567 1.00 73.56 84 SER A CA 1
ATOM 603 C C . SER A 1 84 ? 12.606 13.609 -3.502 1.00 73.56 84 SER A C 1
ATOM 605 O O . SER A 1 84 ? 11.962 12.610 -3.176 1.00 73.56 84 SER A O 1
ATOM 607 N N . ARG A 1 85 ? 13.828 13.842 -3.002 1.00 82.12 85 ARG A N 1
ATOM 608 C CA . ARG A 1 85 ? 14.480 12.993 -1.997 1.00 82.12 85 ARG A CA 1
ATOM 609 C C . ARG A 1 85 ? 14.912 13.808 -0.782 1.00 82.12 85 ARG A C 1
ATOM 611 O O . ARG A 1 85 ? 15.428 14.910 -0.951 1.00 82.12 85 ARG A O 1
ATOM 618 N N . PRO A 1 86 ? 14.764 13.264 0.436 1.00 87.06 86 PRO A N 1
ATOM 619 C CA . PRO A 1 86 ? 15.279 13.915 1.628 1.00 87.06 86 PRO A CA 1
ATOM 620 C C . PRO A 1 86 ? 16.807 14.031 1.541 1.00 87.06 86 PRO A C 1
ATOM 622 O O . PRO A 1 86 ? 17.486 13.109 1.088 1.00 87.06 86 PRO A O 1
ATOM 625 N N . GLY A 1 87 ? 17.353 15.162 1.995 1.00 88.62 87 GLY A N 1
ATOM 626 C CA . GLY A 1 87 ? 18.802 15.416 1.999 1.00 88.62 87 GLY A CA 1
ATOM 627 C C . GLY A 1 87 ? 19.599 14.544 2.981 1.00 88.62 87 GLY A C 1
ATOM 628 O O . GLY A 1 87 ? 20.826 14.574 2.971 1.00 88.62 87 GLY A O 1
ATOM 629 N N . GLY A 1 88 ? 18.915 13.764 3.820 1.00 89.69 88 GLY A N 1
ATOM 630 C CA . GLY A 1 88 ? 19.496 12.836 4.783 1.00 89.69 88 GLY A CA 1
ATOM 631 C C . GLY A 1 88 ? 18.539 11.687 5.096 1.00 89.69 88 GLY A C 1
ATOM 632 O O . GLY A 1 88 ? 17.459 11.585 4.512 1.00 89.69 88 GLY A O 1
ATOM 633 N N . ALA A 1 89 ? 18.941 10.811 6.016 1.00 92.06 89 ALA A N 1
ATOM 634 C CA . ALA A 1 89 ? 18.086 9.721 6.467 1.00 92.06 89 ALA A CA 1
ATOM 635 C C . ALA A 1 89 ? 16.799 10.273 7.099 1.00 92.06 89 ALA A C 1
ATOM 637 O O . ALA A 1 89 ? 16.848 11.199 7.909 1.00 92.06 89 ALA A O 1
ATOM 638 N N . VAL A 1 90 ? 15.657 9.684 6.742 1.00 92.00 90 VAL A N 1
ATOM 639 C CA . VAL A 1 90 ? 14.390 9.977 7.418 1.00 92.00 90 VAL A CA 1
ATOM 640 C C . VAL A 1 90 ? 14.489 9.419 8.841 1.00 92.00 90 VAL A C 1
ATOM 642 O O . VAL A 1 90 ? 14.757 8.223 8.987 1.00 92.00 90 VAL A O 1
ATOM 645 N N . PRO A 1 91 ? 14.324 10.245 9.886 1.00 93.06 91 PRO A N 1
ATOM 646 C CA . PRO A 1 91 ? 14.357 9.765 11.258 1.00 93.06 91 PRO A CA 1
ATOM 647 C C . PRO A 1 91 ? 13.158 8.851 11.510 1.00 93.06 91 PRO A C 1
ATOM 649 O O . PRO A 1 91 ? 12.031 9.178 11.142 1.00 93.06 91 PRO A O 1
ATOM 652 N N . LEU A 1 92 ? 13.414 7.703 12.133 1.00 92.88 92 LEU A N 1
ATOM 653 C CA . LEU A 1 92 ? 12.400 6.700 12.437 1.00 92.88 92 LEU A CA 1
ATOM 654 C C . LEU A 1 92 ? 12.260 6.537 13.944 1.00 92.88 92 LEU A C 1
ATOM 656 O O . LEU A 1 92 ? 13.255 6.539 14.669 1.00 92.88 92 LEU A O 1
ATOM 660 N N . ALA A 1 93 ? 11.023 6.347 14.386 1.00 89.75 93 ALA A N 1
ATOM 661 C CA . ALA A 1 93 ? 10.691 5.938 15.739 1.00 89.75 93 ALA A CA 1
ATOM 662 C C . ALA A 1 93 ? 9.997 4.577 15.675 1.00 89.75 93 ALA A C 1
ATOM 664 O O . ALA A 1 93 ? 9.148 4.357 14.810 1.00 89.75 93 ALA A O 1
ATOM 665 N N . ALA A 1 94 ? 10.368 3.670 16.576 1.00 82.69 94 ALA A N 1
ATOM 666 C CA . ALA A 1 94 ? 9.608 2.445 16.763 1.00 82.69 94 ALA A CA 1
ATOM 667 C C . ALA A 1 94 ? 8.278 2.814 17.442 1.00 82.69 94 ALA A C 1
ATOM 669 O O . ALA A 1 94 ? 8.317 3.466 18.492 1.00 82.69 94 ALA A O 1
ATOM 670 N N . PRO A 1 95 ? 7.123 2.458 16.859 1.00 82.06 95 PRO A N 1
ATOM 671 C CA . PRO A 1 95 ? 5.843 2.749 17.483 1.00 82.06 95 PRO A CA 1
ATOM 672 C C . PRO A 1 95 ? 5.712 1.949 18.789 1.00 82.06 95 PRO A C 1
ATOM 674 O O . PRO A 1 95 ? 6.065 0.765 18.804 1.00 82.06 95 PRO A O 1
ATOM 677 N N . PRO A 1 96 ? 5.226 2.556 19.885 1.00 81.81 96 PRO A N 1
ATOM 678 C CA . PRO A 1 96 ? 4.847 1.798 21.065 1.00 81.81 96 PRO A CA 1
ATOM 679 C C . PRO A 1 96 ? 3.607 0.982 20.703 1.00 81.81 96 PRO A C 1
ATOM 681 O O . PRO A 1 96 ? 2.528 1.532 20.499 1.00 81.81 96 PRO A O 1
ATOM 684 N N . VAL A 1 97 ? 3.780 -0.327 20.551 1.00 82.00 97 VAL A N 1
ATOM 685 C CA . VAL A 1 97 ? 2.673 -1.245 20.300 1.00 82.00 97 VAL A CA 1
ATOM 686 C C . VAL A 1 97 ? 2.595 -2.204 21.473 1.00 82.00 97 VAL A C 1
ATOM 688 O O . VAL A 1 97 ? 3.325 -3.194 21.540 1.00 82.00 97 VAL A O 1
ATOM 691 N N . ASP A 1 98 ? 1.725 -1.877 22.419 1.00 84.50 98 ASP A N 1
ATOM 692 C CA . ASP A 1 98 ? 1.489 -2.703 23.594 1.00 84.50 98 ASP A CA 1
ATOM 693 C C . ASP A 1 98 ? 0.556 -3.878 23.277 1.00 84.50 98 ASP A C 1
ATOM 695 O O . ASP A 1 98 ? -0.046 -3.968 22.209 1.00 84.50 98 ASP A O 1
ATOM 699 N N . ALA A 1 99 ? 0.402 -4.822 24.206 1.00 81.94 99 ALA A N 1
ATOM 700 C CA . ALA A 1 99 ? -0.525 -5.937 23.999 1.00 81.94 99 ALA A CA 1
ATOM 701 C C . ALA A 1 99 ? -1.982 -5.457 23.851 1.00 81.94 99 ALA A C 1
ATOM 703 O O . ALA A 1 99 ? -2.748 -6.036 23.083 1.00 81.94 99 ALA A O 1
ATOM 704 N N . ARG A 1 100 ? -2.354 -4.391 24.570 1.00 86.50 100 ARG A N 1
ATOM 705 C CA . ARG A 1 100 ? -3.695 -3.799 24.536 1.00 86.50 100 ARG A CA 1
ATOM 706 C C . ARG A 1 100 ? -3.691 -2.539 23.668 1.00 86.50 100 ARG A C 1
ATOM 708 O O . ARG A 1 100 ? -2.751 -1.765 23.812 1.00 86.50 100 ARG A O 1
ATOM 715 N N . PRO A 1 101 ? -4.715 -2.327 22.826 1.00 89.75 101 PRO A N 1
ATOM 716 C CA . PRO A 1 101 ? -4.865 -1.073 22.100 1.00 89.75 101 PRO A CA 1
ATOM 717 C C . PRO A 1 101 ? -5.128 0.094 23.056 1.00 89.75 101 PRO A C 1
ATOM 719 O O . PRO A 1 101 ? -5.868 -0.046 24.036 1.00 89.75 101 PRO A O 1
ATOM 722 N N . GLU A 1 102 ? -4.548 1.244 22.743 1.00 89.81 102 GLU A N 1
ATOM 723 C CA . GLU A 1 102 ? -4.849 2.517 23.381 1.00 89.81 102 GLU A CA 1
ATOM 724 C C . GLU A 1 102 ? -6.277 2.987 23.034 1.00 89.81 102 GLU A C 1
ATOM 726 O O . GLU A 1 102 ? -6.834 2.597 22.002 1.00 89.81 102 GLU A O 1
ATOM 731 N N . PRO A 1 103 ? -6.900 3.857 23.857 1.00 92.19 103 PRO A N 1
ATOM 732 C CA . PRO A 1 103 ? -8.234 4.387 23.566 1.00 92.19 103 PRO A CA 1
ATOM 733 C C . PRO A 1 103 ? -8.313 5.126 22.224 1.00 92.19 103 PRO A C 1
ATOM 735 O O . PRO A 1 103 ? -9.329 5.052 21.534 1.00 92.19 103 PRO A O 1
ATOM 738 N N . LEU A 1 104 ? -7.244 5.850 21.877 1.00 95.50 104 LEU A N 1
ATOM 739 C CA . LEU A 1 104 ? -7.078 6.526 20.597 1.00 95.50 104 LEU A CA 1
ATOM 740 C C . LEU A 1 104 ? -5.588 6.777 20.331 1.00 95.50 104 LEU A C 1
ATOM 742 O O . LEU A 1 104 ? -4.969 7.600 21.009 1.00 95.50 104 LEU A O 1
ATOM 746 N N . ALA A 1 105 ? -5.025 6.119 19.323 1.00 94.69 105 ALA A N 1
ATOM 747 C CA . ALA A 1 105 ? -3.648 6.336 18.888 1.00 94.69 105 ALA A CA 1
ATOM 748 C C . ALA A 1 105 ? -3.498 6.144 17.376 1.00 94.69 105 ALA A C 1
ATOM 750 O O . ALA A 1 105 ? -4.225 5.378 16.752 1.00 94.69 105 ALA A O 1
ATOM 751 N N . VAL A 1 106 ? -2.530 6.839 16.777 1.00 95.31 106 VAL A N 1
ATOM 752 C CA . VAL A 1 106 ? -2.186 6.689 15.357 1.00 95.31 106 VAL A CA 1
ATOM 753 C C . VAL A 1 106 ? -0.676 6.557 15.242 1.00 95.31 106 VAL A C 1
ATOM 755 O O . VAL A 1 106 ? 0.065 7.473 15.602 1.00 95.31 106 VAL A O 1
ATOM 758 N N . ASN A 1 107 ? -0.221 5.435 14.693 1.00 94.75 107 ASN A N 1
ATOM 759 C CA . ASN A 1 107 ? 1.178 5.206 14.358 1.00 94.75 107 ASN A CA 1
ATOM 760 C C . ASN A 1 107 ? 1.356 5.280 12.840 1.00 94.75 107 ASN A C 1
ATOM 762 O O . ASN A 1 107 ? 0.812 4.461 12.098 1.0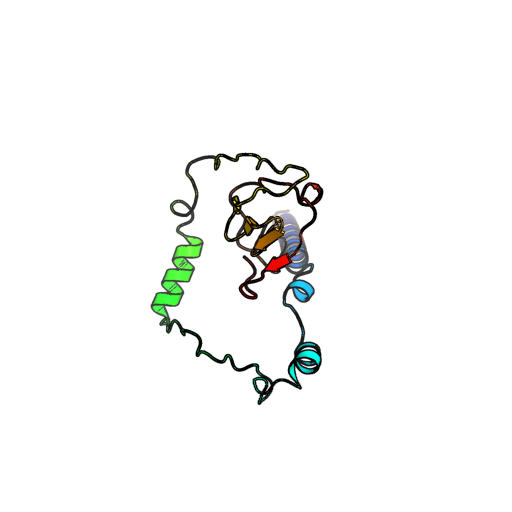0 94.75 107 ASN A O 1
ATOM 766 N N . TRP A 1 108 ? 2.132 6.255 12.366 1.00 95.31 108 TRP A N 1
ATOM 767 C CA . TRP A 1 108 ? 2.446 6.389 10.944 1.00 95.31 108 TRP A CA 1
ATOM 768 C C . TRP A 1 108 ? 3.620 5.483 10.562 1.00 95.31 108 TRP A C 1
ATOM 770 O O . TRP A 1 108 ? 4.734 5.653 11.060 1.00 95.31 108 TRP A O 1
ATOM 780 N N . LEU A 1 109 ? 3.378 4.522 9.668 1.00 94.88 109 LEU A N 1
ATOM 781 C CA . LEU A 1 109 ? 4.376 3.534 9.236 1.00 94.88 109 LEU A CA 1
ATOM 782 C C . LEU A 1 109 ? 5.028 3.895 7.885 1.00 94.88 109 LEU A C 1
ATOM 784 O O . LEU A 1 109 ? 5.956 3.217 7.432 1.00 94.88 109 LEU A O 1
ATOM 788 N N . GLY A 1 110 ? 4.601 5.008 7.283 1.00 93.75 110 GLY A N 1
ATOM 789 C CA . GLY A 1 110 ? 5.093 5.545 6.015 1.00 93.75 110 GLY A CA 1
ATOM 790 C C . GLY A 1 110 ? 4.022 5.533 4.925 1.00 93.75 110 GLY A C 1
ATOM 791 O O . GLY A 1 110 ? 3.132 4.692 4.932 1.00 93.75 110 GLY A O 1
ATOM 792 N N . HIS A 1 111 ? 4.119 6.471 3.978 1.00 94.25 111 HIS A N 1
ATOM 793 C CA . HIS A 1 111 ? 3.101 6.685 2.936 1.00 94.25 111 HIS A CA 1
ATOM 794 C C . HIS A 1 111 ? 1.685 6.811 3.545 1.00 94.25 111 HIS A C 1
ATOM 796 O O . HIS A 1 111 ? 1.529 7.555 4.515 1.00 94.25 111 HIS A O 1
ATOM 802 N N . SER A 1 112 ? 0.682 6.110 3.019 1.00 96.25 112 SER A N 1
ATOM 803 C CA . SER A 1 112 ? -0.680 6.004 3.563 1.00 96.25 112 SER A CA 1
ATOM 804 C C . SER A 1 112 ? -0.839 4.879 4.598 1.00 96.25 112 SER A C 1
ATOM 806 O O . SER A 1 112 ? -1.932 4.703 5.141 1.00 96.25 112 SER A O 1
ATOM 808 N N . THR A 1 113 ? 0.233 4.150 4.939 1.00 97.00 113 THR A N 1
ATOM 809 C CA . THR A 1 113 ? 0.173 3.094 5.951 1.00 97.00 113 THR A CA 1
ATOM 810 C C . THR A 1 113 ? 0.132 3.674 7.362 1.00 97.00 113 THR A C 1
ATOM 812 O O . THR A 1 113 ? 1.117 4.234 7.863 1.00 97.00 113 THR A O 1
ATOM 815 N N . THR A 1 114 ? -0.996 3.488 8.044 1.00 96.44 114 THR A N 1
ATOM 816 C CA . THR A 1 114 ? -1.178 3.869 9.448 1.00 96.44 114 THR A CA 1
ATOM 817 C C . THR A 1 114 ? -1.767 2.718 10.249 1.00 96.44 114 THR A C 1
ATOM 819 O O . THR A 1 114 ? -2.666 2.025 9.778 1.00 96.44 114 THR A O 1
ATOM 822 N N . LEU A 1 115 ? -1.248 2.509 11.460 1.00 96.56 115 LEU A N 1
ATOM 823 C CA . LEU A 1 115 ? -1.873 1.653 12.465 1.00 96.56 115 LEU A CA 1
ATOM 824 C C . LEU A 1 115 ? -2.682 2.556 13.400 1.00 96.56 115 LEU A C 1
ATOM 826 O O . LEU A 1 115 ? -2.106 3.307 14.193 1.00 96.56 115 LEU A O 1
ATOM 830 N N . LEU A 1 116 ? -4.002 2.502 13.259 1.00 96.75 116 LEU A N 1
ATOM 831 C CA . LEU A 1 116 ? -4.978 3.211 14.078 1.00 96.75 116 LEU A CA 1
ATOM 832 C C . LEU A 1 116 ? -5.433 2.303 15.220 1.00 96.75 116 LEU A C 1
ATOM 834 O O . LEU A 1 116 ? -5.873 1.180 14.985 1.00 96.75 116 LEU A O 1
ATOM 838 N N . GLU A 1 117 ? -5.373 2.818 16.440 1.00 96.62 117 GLU A N 1
ATOM 839 C CA . GLU A 1 117 ? -6.011 2.231 17.612 1.00 96.62 117 GLU A CA 1
ATOM 840 C C . GLU A 1 117 ? -7.180 3.126 18.017 1.00 96.62 117 GLU A C 1
ATOM 842 O O . GLU A 1 117 ? -7.000 4.335 18.177 1.00 96.62 117 GLU A O 1
ATOM 847 N N . ILE A 1 118 ? -8.383 2.565 18.115 1.00 96.00 118 ILE A N 1
ATOM 848 C CA . ILE A 1 118 ? -9.593 3.322 18.451 1.00 96.00 118 ILE A CA 1
ATOM 849 C C . ILE A 1 118 ? -10.617 2.419 19.131 1.00 96.00 118 ILE A C 1
ATOM 851 O O . ILE A 1 118 ? -10.926 1.345 18.623 1.00 96.00 118 ILE A O 1
ATOM 855 N N . ASP A 1 119 ? -11.137 2.842 20.285 1.00 94.50 119 ASP A N 1
ATOM 856 C CA . ASP A 1 119 ? -12.169 2.117 21.047 1.00 94.50 119 ASP A CA 1
ATOM 857 C C . ASP A 1 119 ? -11.834 0.632 21.308 1.00 94.50 119 ASP A C 1
ATOM 859 O O . ASP A 1 119 ? -12.713 -0.227 21.375 1.00 94.50 119 ASP A O 1
ATOM 863 N N . GLY A 1 120 ? -10.543 0.320 21.471 1.00 94.25 120 GLY A N 1
ATOM 864 C CA . GLY A 1 120 ? -10.063 -1.046 21.687 1.00 94.25 120 GLY A CA 1
ATOM 865 C C . GLY A 1 120 ? -9.873 -1.879 20.415 1.00 94.25 120 GLY A C 1
ATOM 866 O O . GLY A 1 120 ? -9.584 -3.065 20.540 1.00 94.25 120 GLY A O 1
ATOM 867 N N . TYR A 1 121 ? -9.999 -1.281 19.227 1.00 96.00 121 TYR A N 1
ATOM 868 C CA . TYR A 1 121 ? -9.749 -1.920 17.934 1.00 96.00 121 TYR A CA 1
ATOM 869 C C . TYR A 1 121 ? -8.444 -1.446 17.300 1.00 96.00 121 TYR A C 1
ATOM 871 O O . TYR A 1 121 ? -8.042 -0.296 17.476 1.00 96.00 121 TYR A O 1
ATOM 879 N N . ARG A 1 122 ? -7.832 -2.313 16.494 1.00 96.88 122 ARG A N 1
ATOM 880 C CA . ARG A 1 122 ? -6.668 -2.046 15.646 1.00 96.88 122 ARG A CA 1
ATOM 881 C C . ARG A 1 122 ? -7.031 -2.124 14.175 1.00 96.88 122 ARG A C 1
ATOM 883 O O . ARG A 1 122 ? -7.399 -3.181 13.662 1.00 96.88 122 ARG A O 1
ATOM 890 N N . VAL A 1 123 ? -6.860 -1.006 13.481 1.00 97.81 123 VAL A N 1
ATOM 891 C CA . VAL A 1 123 ? -7.134 -0.872 12.051 1.00 97.81 123 VAL A CA 1
ATOM 892 C C . VAL A 1 123 ? -5.853 -0.482 11.327 1.00 97.81 123 VAL A C 1
ATOM 894 O O . VAL A 1 123 ? -5.216 0.510 11.672 1.00 97.81 123 VAL A O 1
ATOM 897 N N . LEU A 1 124 ? -5.480 -1.249 10.306 1.00 97.88 124 LEU A N 1
ATOM 898 C CA . LEU A 1 124 ? -4.349 -0.932 9.437 1.00 97.88 124 LEU A CA 1
ATOM 899 C C . LEU A 1 124 ? -4.846 -0.361 8.109 1.00 97.88 124 LEU A C 1
ATOM 901 O O . LEU A 1 124 ? -5.671 -0.985 7.445 1.00 97.88 124 LEU A O 1
ATOM 905 N N . THR A 1 125 ? -4.333 0.794 7.698 1.00 98.31 125 THR A N 1
ATOM 906 C CA . THR A 1 125 ? -4.662 1.400 6.397 1.00 98.31 125 THR A CA 1
ATOM 907 C C . THR A 1 125 ? -3.582 1.091 5.369 1.00 98.31 125 THR A C 1
ATOM 909 O O . THR A 1 125 ? -2.411 1.047 5.740 1.00 98.31 125 THR A O 1
ATOM 912 N N . ASP A 1 126 ? -3.969 0.875 4.107 1.00 97.69 126 ASP A N 1
ATOM 913 C CA . ASP A 1 126 ? -3.108 0.838 2.909 1.00 97.69 126 ASP A CA 1
ATOM 914 C C . ASP A 1 126 ? -1.692 0.271 3.166 1.00 97.69 126 ASP A C 1
ATOM 916 O O . ASP A 1 126 ? -0.701 1.007 3.168 1.00 97.69 126 ASP A O 1
ATOM 920 N N . PRO A 1 127 ? -1.570 -1.029 3.498 1.00 96.81 127 PRO A N 1
ATOM 921 C CA . PRO A 1 127 ? -0.334 -1.596 4.021 1.00 96.81 127 PRO A CA 1
ATOM 922 C C . PRO A 1 127 ? 0.747 -1.807 2.955 1.00 96.81 127 PRO A C 1
ATOM 924 O O . PRO A 1 127 ? 0.629 -2.690 2.105 1.00 96.81 127 PRO A O 1
ATOM 927 N N . VAL A 1 128 ? 1.880 -1.104 3.086 1.00 95.75 128 VAL A N 1
ATOM 928 C CA . VAL A 1 128 ? 3.045 -1.270 2.198 1.00 95.75 128 VAL A CA 1
ATOM 929 C C . VAL A 1 128 ? 4.311 -1.649 2.968 1.00 95.75 128 VAL A C 1
ATOM 931 O O . VAL A 1 128 ? 5.063 -0.809 3.466 1.00 95.75 128 VAL A O 1
ATOM 934 N N . TRP A 1 129 ? 4.608 -2.953 2.991 1.00 94.81 129 TRP A N 1
ATOM 935 C CA . TRP A 1 129 ? 5.875 -3.498 3.513 1.00 94.81 129 TRP A CA 1
ATOM 936 C C . TRP A 1 129 ? 6.915 -3.793 2.429 1.00 94.81 129 TRP A C 1
ATOM 938 O O . TRP A 1 129 ? 8.077 -4.088 2.730 1.00 94.81 129 TRP A O 1
ATOM 948 N N . SER A 1 130 ? 6.520 -3.738 1.158 1.00 92.62 130 SER A N 1
ATOM 949 C CA . SER A 1 130 ? 7.418 -3.997 0.039 1.00 92.62 130 SER A CA 1
ATOM 950 C C . SER A 1 130 ? 8.497 -2.914 -0.056 1.00 92.62 130 SER A C 1
ATOM 952 O O . SER A 1 130 ? 8.326 -1.770 0.355 1.00 92.62 130 SER A O 1
ATOM 954 N N . ASN A 1 131 ? 9.650 -3.258 -0.635 1.00 92.44 131 ASN A N 1
ATOM 955 C CA . ASN A 1 131 ? 10.689 -2.261 -0.908 1.00 92.44 131 ASN A CA 1
ATOM 956 C C . ASN A 1 131 ? 10.289 -1.303 -2.050 1.00 92.44 131 ASN A C 1
ATOM 958 O O . ASN A 1 131 ? 10.824 -0.197 -2.141 1.00 92.44 131 ASN A O 1
ATOM 962 N N . ARG A 1 132 ? 9.389 -1.740 -2.941 1.00 92.00 132 ARG A N 1
ATOM 963 C CA . ARG A 1 132 ? 8.941 -0.988 -4.115 1.00 92.00 132 ARG A CA 1
ATOM 964 C C . ARG A 1 132 ? 7.432 -1.099 -4.301 1.00 92.00 132 ARG A C 1
ATOM 966 O O . ARG A 1 132 ? 6.907 -2.210 -4.268 1.00 92.00 132 ARG A O 1
ATOM 973 N N . CYS A 1 133 ? 6.798 0.027 -4.604 1.00 93.00 133 CYS A N 1
ATOM 974 C CA . CYS A 1 133 ? 5.402 0.109 -5.033 1.00 93.00 133 CYS A CA 1
ATOM 975 C C . CYS A 1 133 ? 5.359 -0.114 -6.548 1.00 93.00 133 CYS A C 1
ATOM 977 O O . CYS A 1 133 ? 5.484 0.822 -7.336 1.00 93.00 133 CYS A O 1
ATOM 979 N N . SER A 1 134 ? 5.367 -1.379 -6.970 1.00 91.31 134 SER A N 1
ATOM 980 C CA . SER A 1 134 ? 5.468 -1.754 -8.382 1.00 91.31 134 SER A CA 1
ATOM 981 C C . SER A 1 134 ? 5.075 -3.213 -8.593 1.00 91.31 134 SER A C 1
ATOM 983 O O . SER A 1 134 ? 5.376 -4.042 -7.729 1.00 91.31 134 SER A O 1
ATOM 985 N N . PRO A 1 135 ? 4.529 -3.578 -9.771 1.00 89.44 135 PRO A N 1
ATOM 986 C CA . PRO A 1 135 ? 4.373 -4.982 -10.137 1.00 89.44 135 PRO A CA 1
ATOM 987 C C . PRO A 1 135 ? 5.717 -5.710 -10.242 1.00 89.44 135 PRO A C 1
ATOM 989 O O . PRO A 1 135 ? 5.782 -6.928 -10.096 1.00 89.44 135 PRO A O 1
ATOM 992 N N . SER A 1 136 ? 6.800 -4.968 -10.490 1.00 89.62 136 SER A N 1
ATOM 993 C CA . SER A 1 136 ? 8.159 -5.487 -10.585 1.00 89.62 136 SER A CA 1
ATOM 994 C C . SER A 1 136 ? 8.913 -5.329 -9.268 1.00 89.62 136 SER A C 1
ATOM 996 O O . SER A 1 136 ? 8.997 -4.242 -8.696 1.00 89.62 136 SER A O 1
ATOM 998 N N . ARG A 1 137 ? 9.616 -6.383 -8.844 1.00 85.88 137 ARG A N 1
ATOM 999 C CA . ARG A 1 137 ? 10.514 -6.310 -7.678 1.00 85.88 137 ARG A CA 1
ATOM 1000 C C . ARG A 1 137 ? 11.781 -5.484 -7.937 1.00 85.88 137 ARG A C 1
ATOM 1002 O O . ARG A 1 137 ? 12.474 -5.112 -6.986 1.00 85.88 137 ARG A O 1
ATOM 1009 N N . THR A 1 138 ? 12.120 -5.202 -9.198 1.00 87.38 138 THR A N 1
ATOM 1010 C CA . THR A 1 138 ? 13.378 -4.526 -9.566 1.00 87.38 138 THR A CA 1
ATOM 1011 C C . THR A 1 138 ? 13.188 -3.117 -10.113 1.00 87.38 138 THR A C 1
ATOM 1013 O O . THR A 1 138 ? 14.097 -2.299 -9.978 1.00 87.38 138 THR A O 1
ATOM 1016 N N . VAL A 1 139 ? 12.043 -2.827 -10.733 1.00 87.06 139 VAL A N 1
ATOM 1017 C CA . VAL A 1 139 ? 11.739 -1.535 -11.369 1.00 87.06 139 VAL A CA 1
ATOM 1018 C C . VAL A 1 139 ? 10.604 -0.848 -10.621 1.00 87.06 139 VAL A C 1
ATOM 1020 O O . VAL A 1 139 ? 9.736 -1.522 -10.087 1.00 87.06 139 VAL A O 1
ATOM 1023 N N . GLY A 1 140 ? 10.601 0.484 -10.596 1.00 87.56 140 GLY A N 1
ATOM 1024 C CA . GLY A 1 140 ? 9.528 1.293 -10.012 1.00 87.56 140 GLY A CA 1
ATOM 1025 C C . GLY A 1 140 ? 9.941 2.034 -8.737 1.00 87.56 140 GLY A C 1
ATOM 1026 O O . GLY A 1 140 ? 11.086 1.879 -8.282 1.00 87.56 140 GLY A O 1
ATOM 1027 N N . PRO A 1 141 ? 9.040 2.867 -8.186 1.00 89.38 141 PRO A N 1
ATOM 1028 C CA . PRO A 1 141 ? 9.283 3.669 -6.992 1.00 89.38 141 PRO A CA 1
ATOM 1029 C C . PRO A 1 141 ? 9.808 2.813 -5.843 1.00 89.38 141 PRO A C 1
ATOM 1031 O O . PRO A 1 141 ? 9.217 1.799 -5.488 1.00 89.38 141 PRO A O 1
ATOM 1034 N N . GLN A 1 142 ? 10.956 3.202 -5.290 1.00 90.75 142 GLN A N 1
ATOM 1035 C CA . GLN A 1 142 ? 11.503 2.592 -4.085 1.00 90.75 142 GLN A CA 1
ATOM 1036 C C . GLN A 1 142 ? 11.200 3.498 -2.910 1.00 90.75 142 GLN A C 1
ATOM 1038 O O . GLN A 1 142 ? 11.354 4.717 -3.017 1.00 90.75 142 GLN A O 1
ATOM 1043 N N . ARG A 1 143 ? 10.850 2.898 -1.781 1.00 92.44 143 ARG A N 1
ATOM 1044 C CA . ARG A 1 143 ? 10.680 3.655 -0.549 1.00 92.44 143 ARG A CA 1
ATOM 1045 C C . ARG A 1 143 ? 11.963 4.338 -0.085 1.00 92.44 143 ARG A C 1
ATOM 1047 O O . ARG A 1 143 ? 13.073 3.918 -0.411 1.00 92.44 143 ARG A O 1
ATOM 1054 N N . LEU A 1 144 ? 11.782 5.398 0.697 1.00 92.00 144 LEU A N 1
ATOM 1055 C CA . LEU A 1 144 ? 12.855 6.303 1.120 1.00 92.00 144 LEU A CA 1
ATOM 1056 C C . LEU A 1 144 ? 13.419 5.984 2.514 1.00 92.00 144 LEU A C 1
ATOM 1058 O O . LEU A 1 144 ? 14.467 6.507 2.881 1.00 92.00 144 LEU A O 1
ATOM 1062 N N . HIS A 1 145 ? 12.751 5.125 3.282 1.00 93.00 145 HIS A N 1
ATOM 1063 C CA . HIS A 1 145 ? 13.161 4.676 4.615 1.00 93.00 145 HIS A CA 1
ATOM 1064 C C . HIS A 1 145 ? 12.713 3.223 4.831 1.00 93.00 145 HIS A C 1
ATOM 1066 O O . HIS A 1 145 ? 11.804 2.813 4.118 1.00 93.00 145 HIS A O 1
ATOM 1072 N N . PRO A 1 146 ? 13.312 2.432 5.750 1.00 92.75 146 PRO A N 1
ATOM 1073 C CA . PRO A 1 146 ? 12.816 1.105 6.146 1.00 92.75 146 PRO A CA 1
ATOM 1074 C C . PRO A 1 146 ? 11.492 1.186 6.931 1.00 92.75 146 PRO A C 1
ATOM 1076 O O . PRO A 1 146 ? 11.060 2.269 7.319 1.00 92.75 146 PRO A O 1
ATOM 1079 N N . VAL A 1 147 ? 10.761 0.066 7.064 1.00 92.44 147 VAL A N 1
ATOM 1080 C CA . VAL A 1 147 ? 9.417 0.105 7.671 1.00 92.44 147 VAL A CA 1
ATOM 1081 C C . VAL A 1 147 ? 9.668 0.240 9.168 1.00 92.44 147 VAL A C 1
ATOM 1083 O O . VAL A 1 147 ? 10.498 -0.519 9.670 1.00 92.44 147 VAL A O 1
ATOM 1086 N N . PRO A 1 148 ? 9.032 1.187 9.876 1.00 92.19 148 PRO A N 1
ATOM 1087 C CA . PRO A 1 148 ? 9.303 1.389 11.299 1.00 92.19 148 PRO A CA 1
ATOM 1088 C C . PRO A 1 148 ? 8.985 0.161 12.160 1.00 92.19 148 PRO A C 1
ATOM 1090 O O . PRO A 1 148 ? 9.561 0.002 13.232 1.00 92.19 148 PRO A O 1
ATOM 1093 N N . LEU A 1 149 ? 8.092 -0.705 11.674 1.00 91.88 149 LEU A N 1
ATOM 1094 C CA . LEU A 1 149 ? 7.627 -1.908 12.348 1.00 91.88 149 LEU A CA 1
ATOM 1095 C C . LEU A 1 149 ? 7.697 -3.116 11.390 1.00 91.88 149 LEU A C 1
ATOM 1097 O O . LEU A 1 149 ? 7.015 -3.111 10.359 1.00 91.88 149 LEU A O 1
ATOM 1101 N N . PRO A 1 150 ? 8.521 -4.142 11.674 1.00 91.00 150 PRO A N 1
ATOM 1102 C CA . PRO A 1 150 ? 8.521 -5.390 10.911 1.00 91.00 150 PRO A CA 1
ATOM 1103 C C . PRO A 1 150 ? 7.139 -6.056 10.886 1.00 91.00 150 PRO A C 1
ATOM 1105 O O . PRO A 1 150 ? 6.393 -5.986 11.864 1.00 91.00 150 PRO A O 1
ATOM 1108 N N . LEU A 1 151 ? 6.796 -6.718 9.778 1.00 92.19 151 LEU A N 1
ATOM 1109 C CA . LEU A 1 151 ? 5.460 -7.297 9.586 1.00 92.19 151 LEU A CA 1
ATOM 1110 C C . LEU A 1 151 ? 5.166 -8.385 10.626 1.00 92.19 151 LEU A C 1
ATOM 1112 O O . LEU A 1 151 ? 4.070 -8.466 11.160 1.00 92.19 151 LEU A O 1
ATOM 1116 N N . GLU A 1 152 ? 6.174 -9.185 10.950 1.00 92.25 152 GLU A N 1
ATOM 1117 C CA . GLU A 1 152 ? 6.132 -10.251 11.949 1.00 92.25 152 GLU A CA 1
ATOM 1118 C C . GLU A 1 152 ? 5.961 -9.751 13.391 1.00 92.25 152 GLU A C 1
ATOM 1120 O O . GLU A 1 152 ? 5.646 -10.538 14.279 1.00 92.25 152 GLU A O 1
ATOM 1125 N N . THR A 1 153 ? 6.176 -8.455 13.626 1.00 90.94 153 THR A N 1
ATOM 1126 C CA . THR A 1 153 ? 5.971 -7.807 14.931 1.00 90.94 153 THR A CA 1
ATOM 1127 C C . THR A 1 153 ? 4.668 -7.024 15.002 1.00 90.94 153 THR A C 1
ATOM 1129 O O . THR A 1 153 ? 4.385 -6.397 16.021 1.00 90.94 153 THR A O 1
ATOM 1132 N N . LEU A 1 154 ? 3.887 -7.025 13.920 1.00 91.75 154 LEU A N 1
ATOM 1133 C CA . LEU A 1 154 ? 2.596 -6.364 13.894 1.00 91.75 154 LEU A CA 1
ATOM 1134 C C . LEU A 1 154 ? 1.661 -7.057 14.901 1.00 91.75 154 LEU A C 1
ATOM 1136 O O . LEU A 1 154 ? 1.632 -8.291 14.956 1.00 91.75 154 LEU A O 1
ATOM 1140 N N . PRO A 1 155 ? 0.919 -6.292 15.716 1.00 91.81 155 PRO A N 1
ATOM 1141 C CA . PRO A 1 155 ? -0.044 -6.872 16.634 1.00 91.81 155 PRO A CA 1
ATOM 1142 C C . PRO A 1 155 ? -1.200 -7.503 15.853 1.00 91.81 155 PRO A C 1
ATOM 1144 O O . PRO A 1 155 ? -1.363 -7.279 14.652 1.00 91.81 155 PRO A O 1
ATOM 1147 N N . GLU A 1 156 ? -2.044 -8.252 16.559 1.00 93.38 156 GLU A N 1
ATOM 1148 C CA . GLU A 1 156 ? -3.324 -8.680 16.003 1.00 93.38 156 GLU A CA 1
ATOM 1149 C C . GLU A 1 156 ? -4.138 -7.456 15.558 1.00 93.38 156 GLU A C 1
ATOM 1151 O O . GLU A 1 156 ? -4.209 -6.448 16.269 1.00 93.38 156 GLU A O 1
ATOM 1156 N N . LEU A 1 157 ? -4.682 -7.543 14.345 1.00 95.81 157 LEU A N 1
ATOM 1157 C CA . LEU A 1 157 ? -5.483 -6.500 13.720 1.00 95.81 157 LEU A CA 1
ATOM 1158 C C . LEU A 1 157 ? -6.937 -6.946 13.678 1.00 95.81 157 LEU A C 1
ATOM 1160 O O . LEU A 1 157 ? -7.224 -8.082 13.300 1.00 95.81 157 LEU A O 1
ATOM 1164 N N . ASP A 1 158 ? -7.842 -6.018 13.949 1.00 97.56 158 ASP A N 1
ATOM 1165 C CA . ASP A 1 158 ? -9.277 -6.237 13.786 1.00 97.56 158 ASP A CA 1
ATOM 1166 C C . ASP A 1 158 ? -9.724 -5.973 12.346 1.00 97.56 158 ASP A C 1
ATOM 1168 O O . ASP A 1 158 ? -10.661 -6.601 11.850 1.00 97.56 158 ASP A O 1
ATOM 1172 N N . ALA A 1 159 ? -9.051 -5.049 11.653 1.00 98.00 159 ALA A N 1
ATOM 1173 C CA . ALA A 1 159 ? -9.359 -4.722 10.269 1.00 98.00 159 ALA A CA 1
ATOM 1174 C C . ALA A 1 159 ? -8.142 -4.239 9.473 1.00 98.00 159 ALA A C 1
ATOM 1176 O O . ALA A 1 159 ? -7.212 -3.621 9.998 1.00 98.00 159 ALA A O 1
ATOM 1177 N N . VAL A 1 160 ? -8.214 -4.460 8.161 1.00 98.31 160 VAL A N 1
ATOM 1178 C CA . VAL A 1 160 ? -7.371 -3.802 7.162 1.00 98.31 160 VAL A CA 1
ATOM 1179 C C . VAL A 1 160 ? -8.283 -3.019 6.226 1.00 98.31 160 VAL A C 1
ATOM 1181 O O . VAL A 1 160 ? -9.247 -3.570 5.694 1.00 98.31 160 VAL A O 1
ATOM 1184 N N . VAL A 1 161 ? -7.983 -1.739 6.030 1.00 98.25 161 VAL A N 1
ATOM 1185 C CA . VAL A 1 161 ? -8.724 -0.839 5.145 1.00 98.25 161 VAL A CA 1
ATOM 1186 C C . VAL A 1 161 ? -7.860 -0.537 3.933 1.00 98.25 161 VAL A C 1
ATOM 1188 O O . VAL A 1 161 ? -6.745 -0.042 4.076 1.00 98.25 161 VAL A O 1
ATOM 1191 N N . ILE A 1 162 ? -8.398 -0.841 2.754 1.00 96.81 162 ILE A N 1
ATOM 1192 C CA . ILE A 1 162 ? -7.774 -0.558 1.463 1.00 96.81 162 ILE A CA 1
ATOM 1193 C C . ILE A 1 162 ? -8.581 0.541 0.787 1.00 96.81 162 ILE A C 1
ATOM 1195 O O . ILE A 1 162 ? -9.781 0.374 0.555 1.00 96.81 162 ILE A O 1
ATOM 1199 N N . SER A 1 163 ? -7.935 1.663 0.492 1.00 94.31 163 SER A N 1
ATOM 1200 C CA . SER A 1 163 ? -8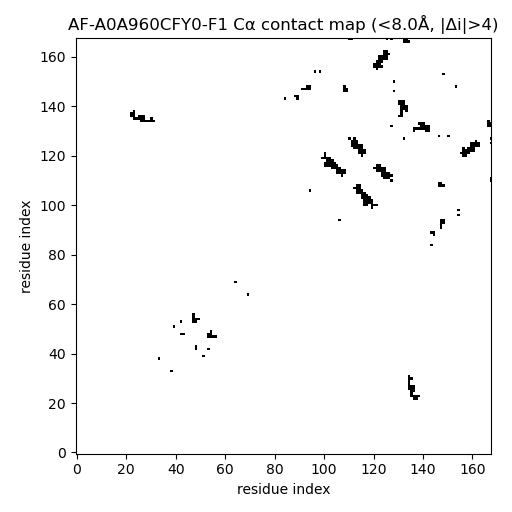.582 2.814 -0.132 1.00 94.31 163 SER A CA 1
ATOM 1201 C C . SER A 1 163 ? -8.825 2.605 -1.629 1.00 94.31 163 SER A C 1
ATOM 1203 O O . SER A 1 163 ? -9.900 2.943 -2.126 1.00 94.31 163 SER A O 1
ATOM 1205 N N . HIS A 1 164 ? -7.848 2.046 -2.347 1.00 90.56 164 HIS A N 1
ATOM 1206 C CA . HIS A 1 164 ? -7.895 1.796 -3.791 1.00 90.56 164 HIS A CA 1
ATOM 1207 C C . HIS A 1 164 ? -6.824 0.773 -4.222 1.00 90.56 164 HIS A C 1
ATOM 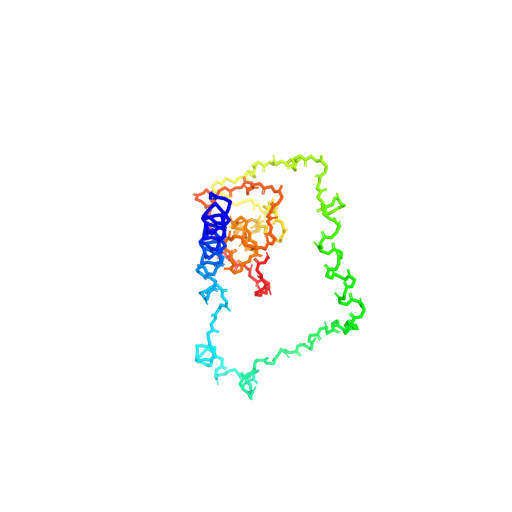1209 O O . HIS A 1 164 ? -6.128 0.218 -3.376 1.00 90.56 164 HIS A O 1
ATOM 1215 N N . ASP A 1 165 ? -6.719 0.482 -5.524 1.00 87.06 165 ASP A N 1
ATOM 1216 C CA . ASP A 1 165 ? -5.862 -0.585 -6.074 1.00 87.06 165 ASP A CA 1
ATOM 1217 C C . ASP A 1 165 ? -4.519 -0.113 -6.663 1.00 87.06 165 ASP A C 1
ATOM 1219 O O . ASP A 1 165 ? -3.866 -0.863 -7.397 1.00 87.06 165 ASP A O 1
ATOM 1223 N N . HIS A 1 166 ? -4.082 1.111 -6.352 1.00 90.50 166 HIS A N 1
ATOM 1224 C CA . HIS A 1 166 ? -2.729 1.528 -6.713 1.00 90.50 166 HIS A CA 1
ATOM 1225 C C . HIS A 1 166 ? -1.680 0.738 -5.912 1.00 90.50 166 HIS A C 1
ATOM 1227 O O . HIS A 1 166 ? -1.964 0.120 -4.889 1.00 90.50 166 HIS A O 1
ATOM 1233 N N . TYR A 1 167 ? -0.452 0.691 -6.436 1.00 91.19 167 TYR A N 1
ATOM 1234 C CA . TYR A 1 167 ? 0.617 -0.133 -5.861 1.00 91.19 167 TYR A CA 1
ATOM 1235 C C . TYR A 1 167 ? 1.244 0.454 -4.589 1.00 91.19 167 TYR A C 1
ATOM 1237 O O . TYR A 1 167 ? 1.991 -0.261 -3.913 1.00 91.19 167 TYR A O 1
ATOM 1245 N N . ASP A 1 168 ? 1.058 1.749 -4.346 1.00 90.00 168 ASP A N 1
ATOM 1246 C CA . ASP A 1 168 ? 1.468 2.493 -3.155 1.00 90.00 168 ASP A CA 1
ATOM 1247 C C . ASP A 1 168 ? 0.304 2.682 -2.180 1.00 9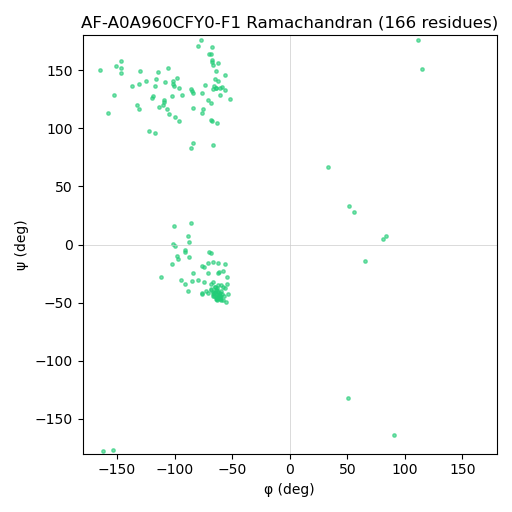0.00 168 ASP A C 1
ATOM 1249 O O . ASP A 1 168 ? 0.583 2.583 -0.965 1.00 90.00 168 ASP A O 1
#

Sequence (168 aa):
MLRTALRLAAGTGSLAAGGWVLRALNDAPASLGAGPGAIRTAADGSPNYRDGVFHNLEPASALKLDAEENRLILFDMISSRSASRPGGAVPLAAPPVDARPEPLAVNWLGHSTTLLEIDGYRVLTDPVWSNRCSPSRTVGPQRLHPVPLPLETLPELDAVVISHDHYD

pLDDT: mean 86.82, std 8.6, range [55.78, 98.31]